Protein AF-A0A956V2I4-F1 (afdb_monomer)

Solvent-accessible surface area (backbone atoms only — not comparable to full-atom values): 7762 Å² total; per-residue (Å²): 126,56,75,49,26,51,49,29,36,52,51,17,51,50,51,47,51,51,50,52,51,48,46,31,37,53,45,56,55,88,79,35,95,85,54,59,67,90,67,49,76,40,67,60,81,85,67,63,73,73,64,74,32,43,60,40,16,48,50,17,21,27,55,24,26,41,50,38,28,75,74,44,88,43,76,68,49,44,54,52,45,22,51,48,36,29,50,52,50,48,51,54,45,57,46,23,71,53,54,71,78,80,34,69,86,45,60,68,74,59,31,50,49,24,71,75,40,76,67,52,77,60,31,54,55,28,16,51,50,14,21,50,51,34,40,54,53,50,53,51,39,40,77,74,71,113

Nearest PDB structures (foldseek):
  8qae-assembly1_A  TM=2.344E-01  e=4.364E+00  synthetic construct

Foldseek 3Di:
DFPLLVVLLVVLVVLVVVLVVCCLADPDPVLDPPDDPVSRPYHPPPDPPLSVLLVLLSQLQNQLSNVCSVVHADLCSLLVSSVVSLVVSVVLLVLLVDDLVVCVPPDPVSSCSSPSDDRDVVNNVSSVVSSVVNSVSSVVSVVVRD

pLDDT: mean 90.24, std 10.14, range [61.59, 98.69]

Secondary structure (DSSP, 8-state):
--HHHHHHHHHHHHHHHHHHHHHHHHS-GGG-TTS-GGG-----TT--GGGGSHHHHHHHHHHHHHHHHHH---HHHHHHHHHHHHHHHHHHHHHTTS-HHHHTTS-HHHHHHHHH----HHHHHHHHHHHHHHHHHHHHHHHHH-

Sequence (146 aa):
MSKSERLLAACGVSSLLLGGLGYLFFRPSHSVWFVPDWLVLGQARGLPELFYNLPALIHVFVFSLLSLAFIGLSKVKIWGVSSLWFLVNLGFELGQTLNDEALMNFPDVLRRYFLYGTFDPNDIVFAVVGAGLAISLSLFLRGKYD

Radius of gyration: 16.67 Å; Cα contacts (8 Å, |Δi|>4): 166; chains: 1; bounding box: 42×31×45 Å

Structure (mmCIF, N/CA/C/O backbone):
data_AF-A0A956V2I4-F1
#
_entry.id   AF-A0A956V2I4-F1
#
loop_
_atom_site.group_PDB
_atom_site.id
_atom_site.type_symbol
_atom_site.label_atom_id
_atom_site.label_alt_id
_atom_site.label_comp_id
_atom_site.label_asym_id
_atom_site.label_entity_id
_atom_site.label_seq_id
_atom_site.pdbx_PDB_ins_code
_atom_site.Cartn_x
_atom_site.Cartn_y
_atom_site.Cartn_z
_atom_site.occupancy
_atom_site.B_iso_or_equiv
_atom_site.auth_seq_id
_atom_site.auth_comp_id
_atom_site.auth_asym_id
_atom_site.auth_atom_id
_atom_site.pdbx_PDB_model_num
ATOM 1 N N . MET A 1 1 ? -17.025 -8.681 13.273 1.00 82.12 1 MET A N 1
ATOM 2 C CA . MET A 1 1 ? -16.495 -7.378 12.833 1.00 82.12 1 MET A CA 1
ATOM 3 C C . MET A 1 1 ? -17.313 -6.253 13.443 1.00 82.12 1 MET A C 1
ATOM 5 O O . MET A 1 1 ? -18.538 -6.269 13.325 1.00 82.12 1 MET A O 1
ATOM 9 N N . SER A 1 2 ? -16.658 -5.298 14.092 1.00 93.12 2 SER A N 1
ATOM 10 C CA . SER A 1 2 ? -17.241 -4.058 14.600 1.00 93.12 2 SER A CA 1
ATOM 11 C C . SER A 1 2 ? -17.704 -3.141 13.454 1.00 93.12 2 SER A C 1
ATOM 13 O O . SER A 1 2 ? -17.457 -3.387 12.268 1.00 93.12 2 SER A O 1
ATOM 15 N N . LYS A 1 3 ? -18.412 -2.052 13.783 1.00 94.75 3 LYS A N 1
ATOM 16 C CA . LYS A 1 3 ? -18.822 -1.057 12.778 1.00 94.75 3 LYS A CA 1
ATOM 17 C C . LYS A 1 3 ? -17.614 -0.370 12.130 1.00 94.75 3 LYS A C 1
ATOM 19 O O . LYS A 1 3 ? -17.633 -0.184 10.917 1.00 94.75 3 LYS A O 1
ATOM 24 N N . SER A 1 4 ? -16.586 -0.032 12.907 1.00 95.19 4 SER A N 1
ATOM 25 C CA . SER A 1 4 ? -15.353 0.583 12.406 1.00 95.19 4 SER A CA 1
ATOM 26 C C . SER A 1 4 ? -14.589 -0.360 11.471 1.00 95.19 4 SER A C 1
ATOM 28 O O . SER A 1 4 ? -14.203 0.058 10.384 1.00 95.19 4 SER A O 1
ATOM 30 N N . GLU A 1 5 ? -14.484 -1.645 11.811 1.00 95.00 5 GLU A N 1
ATOM 31 C CA . GLU A 1 5 ? -13.849 -2.668 10.963 1.00 95.00 5 GLU A CA 1
ATOM 32 C C . GLU A 1 5 ? -14.556 -2.834 9.610 1.00 95.00 5 GLU A C 1
ATOM 34 O O . GLU A 1 5 ? -13.904 -2.884 8.568 1.00 95.00 5 GLU A O 1
ATOM 39 N N . ARG A 1 6 ? -15.898 -2.852 9.589 1.00 96.88 6 ARG A N 1
ATOM 40 C CA . ARG A 1 6 ? -16.664 -2.907 8.328 1.00 96.88 6 ARG A CA 1
ATOM 41 C C . ARG A 1 6 ? -16.437 -1.677 7.451 1.00 96.88 6 ARG A C 1
ATOM 43 O O . ARG A 1 6 ? -16.374 -1.810 6.233 1.00 96.88 6 ARG A O 1
ATOM 50 N N . LEU A 1 7 ? -16.314 -0.495 8.057 1.00 97.25 7 LEU A N 1
ATOM 51 C CA . LEU A 1 7 ? -16.026 0.739 7.323 1.00 97.25 7 LEU A CA 1
ATOM 52 C C . LEU A 1 7 ? -14.615 0.721 6.726 1.00 97.25 7 LEU A C 1
ATOM 54 O O . LEU A 1 7 ? -14.464 1.081 5.565 1.00 97.25 7 LEU A O 1
ATOM 58 N N . LEU A 1 8 ? -13.609 0.238 7.465 1.00 97.19 8 LEU A N 1
ATOM 59 C CA . LEU A 1 8 ? -12.254 0.054 6.929 1.00 97.19 8 LEU A CA 1
ATOM 60 C C . LEU A 1 8 ? -12.243 -0.906 5.740 1.00 97.19 8 LEU A C 1
ATOM 62 O O . LEU A 1 8 ? -11.648 -0.586 4.716 1.00 97.19 8 LEU A O 1
ATOM 66 N N . ALA A 1 9 ? -12.932 -2.047 5.853 1.00 97.44 9 ALA A N 1
ATOM 67 C CA . ALA A 1 9 ? -13.048 -3.003 4.757 1.00 97.44 9 ALA A CA 1
ATOM 68 C C . ALA A 1 9 ? -13.711 -2.369 3.526 1.00 97.44 9 ALA A C 1
ATOM 70 O O . ALA A 1 9 ? -13.188 -2.479 2.421 1.00 97.44 9 ALA A O 1
ATOM 71 N N . ALA A 1 10 ? -14.826 -1.658 3.715 1.00 97.62 10 ALA A N 1
ATOM 72 C CA . ALA A 1 10 ? -15.533 -0.990 2.627 1.00 97.62 10 ALA A CA 1
ATOM 73 C C . ALA A 1 10 ? -14.668 0.086 1.951 1.00 97.62 10 ALA A C 1
ATOM 75 O O . ALA A 1 10 ? -14.599 0.129 0.722 1.00 97.62 10 ALA A O 1
ATOM 76 N N . CYS A 1 11 ? -13.970 0.916 2.733 1.00 97.06 11 CYS A N 1
ATOM 77 C CA . CYS A 1 11 ? -13.037 1.914 2.213 1.00 97.06 11 CYS A CA 1
ATOM 78 C C . CYS A 1 11 ? -11.867 1.256 1.472 1.00 97.06 11 CYS A C 1
ATOM 80 O O . CYS A 1 11 ? -11.585 1.638 0.342 1.00 97.06 11 CYS A O 1
ATOM 82 N N . GLY A 1 12 ? -11.234 0.237 2.059 1.00 96.62 12 GLY A N 1
ATOM 83 C CA . GLY A 1 12 ? -10.120 -0.488 1.449 1.00 96.62 12 GLY A CA 1
ATOM 84 C C . GLY A 1 12 ? -10.504 -1.145 0.124 1.00 96.62 12 GLY A C 1
ATOM 85 O O . GLY A 1 12 ? -9.824 -0.938 -0.876 1.00 96.62 12 GLY A O 1
ATOM 86 N N . VAL A 1 13 ? -11.629 -1.866 0.078 1.00 97.31 13 VAL A N 1
ATOM 87 C CA . VAL A 1 13 ? -12.130 -2.494 -1.158 1.00 97.31 13 VAL A CA 1
ATOM 88 C C . VAL A 1 13 ? -12.482 -1.440 -2.204 1.00 97.31 13 VAL A C 1
ATOM 90 O O . VAL A 1 13 ? -12.097 -1.581 -3.360 1.00 97.31 13 VAL A O 1
ATOM 93 N N . SER A 1 14 ? -13.167 -0.361 -1.817 1.00 96.25 14 SER A N 1
ATOM 94 C CA . SER A 1 14 ? -13.527 0.706 -2.761 1.00 96.25 14 SER A CA 1
AT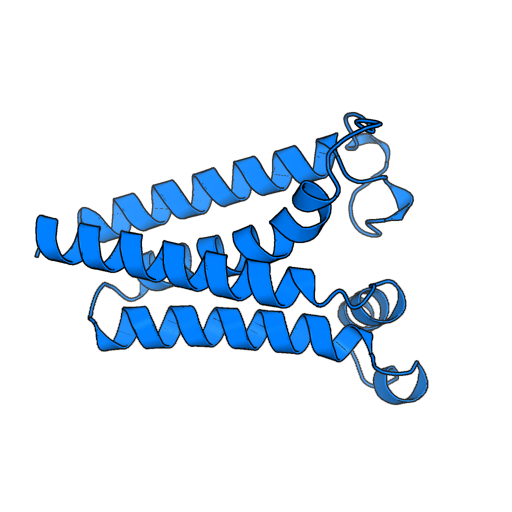OM 95 C C . SER A 1 14 ? -12.284 1.374 -3.349 1.00 96.25 14 SER A C 1
ATOM 97 O O . SER A 1 14 ? -12.200 1.554 -4.560 1.00 96.25 14 SER A O 1
ATOM 99 N N . SER A 1 15 ? -11.287 1.688 -2.519 1.00 94.94 15 SER A N 1
ATOM 100 C CA . SER A 1 15 ? -10.015 2.254 -2.973 1.00 94.94 15 SER A CA 1
ATOM 101 C C . SER A 1 15 ? -9.221 1.285 -3.849 1.00 94.94 15 SER A C 1
ATOM 103 O O . SER A 1 15 ? -8.624 1.728 -4.826 1.00 94.94 15 SER A O 1
ATOM 105 N N . LEU A 1 16 ? -9.258 -0.022 -3.565 1.00 94.06 16 LEU A N 1
ATOM 106 C CA . LEU A 1 16 ? -8.639 -1.042 -4.416 1.00 94.06 16 LEU A CA 1
ATOM 107 C C . LEU A 1 16 ? -9.292 -1.091 -5.799 1.00 94.06 16 LEU A C 1
ATOM 109 O O . LEU A 1 16 ? -8.592 -1.110 -6.807 1.00 94.06 16 LEU A O 1
ATOM 113 N N . LEU A 1 17 ? -10.626 -1.076 -5.851 1.00 93.88 17 LEU A N 1
ATOM 114 C CA . LEU A 1 17 ? -11.373 -1.077 -7.107 1.00 93.88 17 LEU A CA 1
ATOM 115 C C . LEU A 1 17 ? -11.109 0.198 -7.910 1.00 93.88 17 LEU A C 1
ATOM 117 O O . LEU A 1 17 ? -10.846 0.118 -9.104 1.00 93.88 17 LEU A O 1
ATOM 121 N N . LEU A 1 18 ? -11.123 1.364 -7.262 1.00 90.88 18 LEU A N 1
ATOM 122 C CA . LEU A 1 18 ? -10.821 2.637 -7.919 1.00 90.88 18 LEU A CA 1
ATOM 123 C C . LEU A 1 18 ? -9.376 2.689 -8.426 1.00 90.88 18 LEU A C 1
ATOM 125 O O . LEU A 1 18 ? -9.145 3.138 -9.546 1.00 90.88 18 LEU A O 1
ATOM 129 N N . GLY A 1 19 ? -8.416 2.194 -7.641 1.00 88.81 19 GLY A N 1
ATOM 130 C CA . GLY A 1 19 ? -7.018 2.084 -8.053 1.00 88.81 19 GLY A CA 1
ATOM 131 C C . GLY A 1 19 ? -6.841 1.141 -9.239 1.00 88.81 19 GLY A C 1
ATOM 132 O O . GLY A 1 19 ? -6.204 1.511 -10.220 1.00 88.81 19 GLY A O 1
ATOM 133 N N . GLY A 1 20 ? -7.468 -0.038 -9.189 1.00 87.25 20 GLY A N 1
ATOM 134 C CA . GLY A 1 20 ? -7.465 -1.007 -10.284 1.00 87.25 20 GLY A CA 1
ATOM 135 C C . GLY A 1 20 ? -8.110 -0.461 -11.558 1.00 87.25 20 GLY A C 1
ATOM 136 O O . GLY A 1 20 ? -7.552 -0.614 -12.638 1.00 87.25 20 GLY A O 1
ATOM 137 N N . LEU A 1 21 ? -9.238 0.247 -11.448 1.00 86.25 21 LEU A N 1
ATOM 138 C CA . LEU A 1 21 ? -9.856 0.924 -12.589 1.00 86.25 21 LEU A CA 1
ATOM 139 C C . LEU A 1 21 ? -8.933 2.001 -13.159 1.00 86.25 21 LEU A C 1
ATOM 141 O O . LEU A 1 21 ? -8.692 2.009 -14.362 1.00 86.25 21 LEU A O 1
ATOM 145 N N . GLY A 1 22 ? -8.368 2.867 -12.313 1.00 81.75 22 GLY A N 1
ATOM 146 C CA . GLY A 1 22 ? -7.397 3.871 -12.750 1.00 81.75 22 GLY A CA 1
ATOM 147 C C . GLY A 1 22 ? -6.224 3.234 -13.492 1.00 81.75 22 GLY A C 1
ATOM 148 O O . GLY A 1 22 ? -5.813 3.708 -14.546 1.00 81.75 22 GLY A O 1
ATOM 149 N N . TYR A 1 23 ? -5.754 2.089 -13.012 1.00 80.19 23 TYR A N 1
ATOM 150 C CA . TYR A 1 23 ? -4.708 1.324 -13.668 1.00 80.19 23 TYR A CA 1
ATOM 151 C C . TYR A 1 23 ? -5.087 0.911 -15.104 1.00 80.19 23 TYR A C 1
ATOM 153 O O . TYR A 1 23 ? -4.298 1.123 -16.022 1.00 80.19 23 TYR A O 1
ATOM 161 N N . LEU A 1 24 ? -6.315 0.428 -15.331 1.00 81.50 24 LEU A N 1
ATOM 162 C CA . LEU A 1 24 ? -6.814 0.041 -16.662 1.00 81.50 24 LEU A CA 1
ATOM 163 C C . LEU A 1 24 ? -7.021 1.216 -17.635 1.00 81.50 24 LEU A C 1
ATOM 165 O O . LEU A 1 24 ? -7.012 1.004 -18.848 1.00 81.50 24 LEU A O 1
ATOM 169 N N . PHE A 1 25 ? -7.234 2.434 -17.128 1.00 78.69 25 PHE A N 1
ATOM 170 C CA . PHE A 1 25 ? -7.440 3.635 -17.952 1.00 78.69 25 PHE A CA 1
ATOM 171 C C . PHE A 1 25 ? -6.155 4.426 -18.230 1.00 78.69 25 PHE A C 1
ATOM 173 O O . PHE A 1 25 ? -6.096 5.200 -19.192 1.00 78.69 25 PHE A O 1
ATOM 180 N N . PHE A 1 26 ? -5.156 4.307 -17.353 1.00 75.31 26 PHE A N 1
ATOM 181 C CA . PHE A 1 26 ? -4.033 5.243 -17.312 1.00 75.31 26 PHE A CA 1
ATOM 182 C C . PHE A 1 26 ? -2.677 4.600 -17.596 1.00 75.31 26 PHE A C 1
ATOM 184 O O . PHE A 1 26 ? -1.752 5.311 -17.989 1.00 75.31 26 PHE A O 1
ATOM 191 N N . ARG A 1 27 ? -2.526 3.279 -17.428 1.00 72.44 27 ARG A N 1
ATOM 192 C CA . ARG A 1 27 ? -1.251 2.599 -17.687 1.00 72.44 27 ARG A CA 1
ATOM 193 C C . ARG A 1 27 ? -1.196 2.021 -19.105 1.00 72.44 27 ARG A C 1
ATOM 195 O O . ARG A 1 27 ? -2.132 1.345 -19.528 1.00 72.44 27 ARG A O 1
ATOM 202 N N . PRO A 1 28 ? -0.096 2.243 -19.850 1.00 67.25 28 PRO A N 1
ATOM 203 C CA . PRO A 1 28 ? 0.120 1.568 -21.125 1.00 67.25 28 PRO A CA 1
ATOM 204 C C . PRO A 1 28 ? 0.180 0.046 -20.940 1.00 67.25 28 PRO A C 1
ATOM 206 O O . PRO A 1 28 ? 0.806 -0.424 -19.990 1.00 67.25 28 PRO A O 1
ATOM 209 N N . SER A 1 29 ? -0.395 -0.729 -21.865 1.00 62.28 29 SER A N 1
ATOM 210 C CA . SER A 1 29 ? -0.449 -2.197 -21.747 1.00 62.28 29 SER A CA 1
ATOM 211 C C . SER A 1 29 ? 0.934 -2.856 -21.635 1.00 62.28 29 SER A C 1
ATOM 213 O O . SER A 1 29 ? 1.119 -3.799 -20.876 1.00 62.28 29 SER A O 1
ATOM 215 N N . HIS A 1 30 ? 1.952 -2.281 -22.280 1.00 63.94 30 HIS A N 1
ATOM 216 C CA . HIS A 1 30 ? 3.337 -2.759 -22.197 1.00 63.94 30 HIS A CA 1
ATOM 217 C C . HIS A 1 30 ? 4.026 -2.483 -20.850 1.00 63.94 30 HIS A C 1
ATOM 219 O O . HIS A 1 30 ? 5.061 -3.080 -20.571 1.00 63.94 30 HIS A O 1
ATOM 225 N N . SER A 1 31 ? 3.478 -1.597 -20.011 1.00 64.81 31 SER A N 1
ATOM 226 C CA . SER A 1 31 ? 4.018 -1.331 -18.667 1.00 64.81 31 SER A CA 1
ATOM 227 C C . SER A 1 31 ? 3.548 -2.352 -17.626 1.00 64.81 31 SER A C 1
ATOM 229 O O . SER A 1 31 ? 3.992 -2.315 -16.480 1.00 64.81 31 SER A O 1
ATOM 231 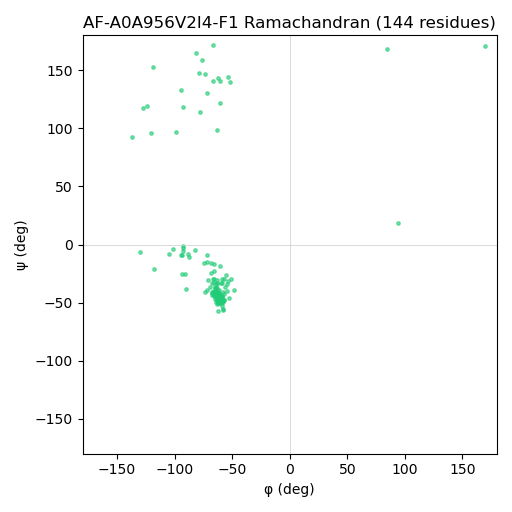N N . VAL A 1 32 ? 2.654 -3.272 -18.015 1.00 69.31 32 VAL A N 1
ATOM 232 C CA . VAL A 1 32 ? 2.016 -4.223 -17.106 1.00 69.31 32 VAL A CA 1
ATOM 233 C C . VAL A 1 32 ? 1.967 -5.610 -17.728 1.00 69.31 32 VAL A C 1
ATOM 235 O O . VAL A 1 32 ? 1.012 -5.994 -18.393 1.00 69.31 32 VAL A O 1
ATOM 238 N N . TRP A 1 33 ? 2.982 -6.413 -17.435 1.00 69.62 33 TRP A N 1
ATOM 239 C CA . TRP A 1 33 ? 3.152 -7.731 -18.048 1.00 69.62 33 TRP A CA 1
ATOM 240 C C . TRP A 1 33 ? 2.005 -8.731 -17.787 1.00 69.62 33 TRP A C 1
ATOM 242 O O . TRP A 1 33 ? 1.907 -9.726 -18.500 1.00 69.62 33 TRP A O 1
ATOM 252 N N . PHE A 1 34 ? 1.165 -8.508 -16.768 1.00 75.19 34 PHE A N 1
ATOM 253 C CA . PHE A 1 34 ? 0.080 -9.417 -16.375 1.00 75.19 34 PHE A CA 1
ATOM 254 C C . PHE A 1 34 ? -1.328 -8.945 -16.776 1.00 75.19 34 PHE A C 1
ATOM 256 O O . PHE A 1 34 ? -2.280 -9.708 -16.608 1.00 75.19 34 PHE A O 1
ATOM 263 N N . VAL A 1 35 ? -1.493 -7.716 -17.281 1.00 74.62 35 VAL A N 1
ATOM 264 C CA . VAL A 1 35 ? -2.797 -7.221 -17.755 1.00 74.62 35 VAL A CA 1
ATOM 265 C C . VAL A 1 35 ? -2.898 -7.496 -19.255 1.00 74.62 35 VAL A C 1
ATOM 267 O O . VAL A 1 35 ? -2.090 -6.968 -20.014 1.00 74.62 35 VAL A O 1
ATOM 270 N N . PRO A 1 36 ? -3.869 -8.306 -19.712 1.00 79.69 36 PRO A N 1
ATOM 271 C CA . PRO A 1 36 ? -4.042 -8.561 -21.136 1.00 79.69 36 PRO A CA 1
ATOM 272 C C . PRO A 1 36 ? -4.385 -7.279 -21.904 1.00 79.69 36 PRO A C 1
ATOM 274 O O . PRO A 1 36 ? -5.187 -6.476 -21.425 1.00 79.69 36 PRO A O 1
ATOM 277 N N . ASP A 1 37 ? -3.876 -7.138 -23.131 1.00 79.06 37 ASP A N 1
ATOM 278 C CA . ASP A 1 37 ? -4.117 -5.953 -23.973 1.00 79.06 37 ASP A CA 1
ATOM 279 C C . ASP A 1 37 ? -5.613 -5.638 -24.163 1.00 79.06 37 ASP A C 1
ATOM 281 O O . ASP A 1 37 ? -6.001 -4.474 -24.209 1.00 79.06 37 ASP A O 1
ATOM 285 N N . TRP A 1 38 ? -6.476 -6.662 -24.219 1.00 79.50 38 TRP A N 1
ATOM 286 C CA . TRP A 1 38 ? -7.925 -6.498 -24.404 1.00 79.50 38 TRP A CA 1
ATOM 287 C C . TRP A 1 38 ? -8.648 -5.861 -23.207 1.00 79.50 38 TRP A C 1
ATOM 289 O O . TRP A 1 38 ? -9.789 -5.426 -23.353 1.00 79.50 38 TRP A O 1
ATOM 299 N N . LEU A 1 39 ? -8.016 -5.818 -22.030 1.00 79.06 39 LEU A N 1
ATOM 300 C CA . LEU A 1 39 ? -8.584 -5.230 -20.814 1.00 79.06 39 LEU A CA 1
ATOM 301 C C . LEU A 1 39 ? -8.176 -3.756 -20.634 1.00 79.06 39 LEU A C 1
ATOM 303 O O . LEU A 1 39 ? -8.712 -3.071 -19.765 1.00 79.06 39 LEU A O 1
ATOM 307 N N . VAL A 1 40 ? -7.244 -3.250 -21.446 1.00 78.12 40 VAL A N 1
ATOM 308 C CA . VAL A 1 40 ? -6.803 -1.853 -21.389 1.00 78.12 40 VAL A CA 1
ATOM 309 C C . VAL A 1 40 ? -7.846 -0.964 -22.064 1.00 78.12 40 VAL A C 1
ATOM 311 O O . VAL A 1 40 ? -8.081 -1.047 -23.266 1.00 78.12 40 VAL A O 1
ATOM 314 N N . LEU A 1 41 ? -8.490 -0.108 -21.268 1.00 73.62 41 LEU A N 1
ATOM 315 C CA . LEU A 1 41 ? -9.650 0.691 -21.688 1.00 73.62 41 LEU A CA 1
ATOM 316 C C . LEU A 1 41 ? -9.258 2.028 -22.328 1.00 73.62 41 LEU A C 1
ATOM 318 O O . LEU A 1 41 ? -10.096 2.713 -22.913 1.00 73.62 41 LEU A O 1
ATOM 322 N N . GLY A 1 42 ? -7.988 2.410 -22.228 1.00 67.19 42 GLY A N 1
ATOM 323 C CA . GLY A 1 42 ? -7.453 3.601 -22.866 1.00 67.19 42 GLY A CA 1
ATOM 324 C C . GLY A 1 42 ? -6.044 3.928 -22.389 1.00 67.19 42 GLY A C 1
ATOM 325 O O . GLY A 1 42 ? -5.529 3.335 -21.448 1.00 67.19 42 GLY A O 1
ATOM 326 N N . GLN A 1 43 ? -5.422 4.893 -23.060 1.00 68.12 43 GLN A N 1
ATOM 327 C CA . GLN A 1 43 ? -4.213 5.560 -22.590 1.00 68.12 43 GLN A CA 1
ATOM 328 C C . GLN A 1 43 ? -4.548 7.041 -22.473 1.00 68.12 43 GLN A C 1
ATOM 330 O O . GLN A 1 43 ? -4.528 7.763 -23.474 1.00 68.12 43 GLN A O 1
ATOM 335 N N . ALA A 1 44 ? -4.914 7.495 -21.275 1.00 61.59 44 ALA A N 1
ATOM 336 C CA . ALA A 1 44 ? -5.111 8.920 -21.041 1.00 61.59 44 ALA A CA 1
ATOM 337 C C . ALA A 1 44 ? -3.775 9.658 -21.240 1.00 61.59 44 ALA A C 1
ATOM 339 O O . ALA A 1 44 ? -2.906 9.673 -20.369 1.00 61.59 44 ALA A O 1
ATOM 340 N N . ARG A 1 45 ? -3.588 10.253 -22.423 1.00 61.91 45 ARG A N 1
ATOM 341 C CA . ARG A 1 45 ? -2.446 11.123 -22.715 1.00 61.91 45 ARG A CA 1
ATOM 342 C C . ARG A 1 45 ? -2.636 12.443 -21.966 1.00 61.91 45 ARG A C 1
ATOM 344 O O . ARG A 1 45 ? -3.695 13.050 -22.073 1.00 61.91 45 ARG A O 1
ATOM 351 N N . GLY A 1 46 ? -1.611 12.887 -21.236 1.00 62.75 46 GLY A N 1
ATOM 352 C CA . GLY A 1 46 ? -1.614 14.187 -20.552 1.00 62.75 46 GLY A CA 1
ATOM 353 C C . GLY A 1 46 ? -2.064 14.172 -19.089 1.00 62.75 46 GLY A C 1
ATOM 354 O O . GLY A 1 46 ? -2.416 15.224 -18.560 1.00 62.75 46 GLY A O 1
ATOM 355 N N . LEU A 1 47 ? -2.053 13.018 -18.415 1.00 68.69 47 LEU A N 1
ATOM 356 C CA . LEU A 1 47 ? -2.188 13.016 -16.959 1.00 68.69 47 LEU A CA 1
ATOM 357 C C . LEU A 1 47 ? -0.971 13.674 -16.296 1.00 68.69 47 LEU A C 1
ATOM 359 O O . LEU A 1 47 ? 0.155 13.428 -16.737 1.00 68.69 47 LEU A O 1
ATOM 363 N N . PRO A 1 48 ? -1.178 14.458 -15.223 1.00 74.06 48 PRO A N 1
ATOM 364 C CA . PRO A 1 48 ? -0.082 14.964 -14.408 1.00 74.06 48 PRO A CA 1
ATOM 365 C C . PRO A 1 48 ? 0.826 13.829 -13.920 1.00 74.06 48 PRO A C 1
ATOM 367 O O . PRO A 1 48 ? 0.330 12.763 -13.548 1.00 74.06 48 PRO A O 1
ATOM 370 N N . GLU A 1 49 ? 2.134 14.085 -13.845 1.00 73.81 49 GLU A N 1
ATOM 371 C CA . GLU A 1 49 ? 3.145 13.135 -13.339 1.00 73.81 49 GLU A CA 1
ATOM 372 C C . GLU A 1 49 ? 2.772 12.552 -11.964 1.00 73.81 49 GLU A C 1
ATOM 374 O O . GLU A 1 49 ? 3.010 11.383 -11.686 1.00 73.81 49 GLU A O 1
ATOM 379 N N . LEU A 1 50 ? 2.037 13.320 -11.159 1.00 75.44 50 LEU A N 1
ATOM 380 C CA . LEU A 1 50 ? 1.499 12.907 -9.864 1.00 75.44 50 LEU A CA 1
ATOM 381 C C . LEU A 1 50 ? 0.676 11.601 -9.898 1.00 75.44 50 LEU A C 1
ATOM 383 O O . LEU A 1 50 ? 0.640 10.856 -8.921 1.00 75.44 50 LEU A O 1
ATOM 387 N N . PHE A 1 51 ? -0.009 11.307 -11.008 1.00 80.75 51 PHE A N 1
ATOM 388 C CA . PHE A 1 51 ? -0.812 10.087 -11.139 1.00 80.75 51 PHE A CA 1
ATOM 389 C C . PHE A 1 51 ? 0.042 8.831 -11.336 1.00 80.75 51 PHE A C 1
ATOM 391 O O . PHE A 1 51 ? -0.458 7.724 -11.129 1.00 80.75 51 PHE A O 1
ATOM 398 N N . TYR A 1 52 ? 1.322 8.976 -11.697 1.00 81.06 52 TYR A N 1
ATOM 399 C CA . TYR A 1 52 ? 2.224 7.840 -11.850 1.00 81.06 52 TYR A CA 1
ATOM 400 C C . TYR A 1 52 ? 2.585 7.217 -10.501 1.00 81.06 52 TYR A C 1
ATOM 402 O O . TYR A 1 52 ? 2.717 5.998 -10.457 1.00 81.06 52 TYR A O 1
ATOM 410 N N . ASN A 1 53 ? 2.634 8.003 -9.422 1.00 89.19 53 ASN A N 1
ATOM 411 C CA . ASN A 1 53 ? 2.973 7.518 -8.078 1.00 89.19 53 ASN A CA 1
ATOM 412 C C . ASN A 1 53 ? 1.751 7.120 -7.235 1.00 89.19 53 ASN A C 1
ATOM 414 O O . ASN A 1 53 ? 1.854 6.627 -6.109 1.00 89.19 53 ASN A O 1
ATOM 418 N N . LEU A 1 54 ? 0.548 7.314 -7.784 1.00 88.81 54 LEU A N 1
ATOM 419 C CA . LEU A 1 54 ? -0.702 6.971 -7.115 1.00 88.81 54 LEU A CA 1
ATOM 420 C C . LEU A 1 54 ? -0.783 5.492 -6.674 1.00 88.81 54 LEU A C 1
ATOM 422 O O . LEU A 1 54 ? -1.311 5.250 -5.586 1.00 88.81 54 LEU A O 1
ATOM 426 N N . PRO A 1 55 ? -0.254 4.501 -7.429 1.00 90.00 55 PRO A N 1
ATOM 427 C CA . PRO A 1 55 ? -0.222 3.114 -6.974 1.00 90.00 55 PRO A CA 1
ATOM 428 C C . PRO A 1 55 ? 0.511 2.917 -5.641 1.00 90.00 55 PRO A C 1
ATOM 430 O O . PRO A 1 55 ? -0.025 2.219 -4.784 1.00 90.00 55 PRO A O 1
ATOM 433 N N . ALA A 1 56 ? 1.660 3.567 -5.414 1.00 93.06 56 ALA A N 1
ATOM 434 C CA . ALA A 1 56 ? 2.413 3.439 -4.161 1.00 93.06 56 ALA A CA 1
ATOM 435 C C . ALA A 1 56 ? 1.590 3.913 -2.950 1.00 93.06 56 ALA A C 1
ATOM 437 O O . ALA A 1 56 ? 1.504 3.228 -1.926 1.00 93.06 56 ALA A O 1
ATOM 438 N N . LEU A 1 57 ? 0.885 5.040 -3.094 1.00 95.62 57 LEU A N 1
ATOM 439 C CA . LEU A 1 57 ? -0.052 5.529 -2.079 1.00 95.62 57 LEU A CA 1
ATOM 440 C C . LEU A 1 57 ? -1.203 4.545 -1.860 1.00 95.62 57 LEU A C 1
ATOM 442 O O . LEU A 1 57 ? -1.506 4.195 -0.716 1.00 95.62 57 LEU A O 1
ATOM 446 N N . ILE A 1 58 ? -1.856 4.107 -2.943 1.00 95.12 58 ILE A N 1
ATOM 447 C CA . ILE A 1 58 ? -3.033 3.234 -2.873 1.00 95.12 58 ILE A CA 1
ATOM 448 C C . ILE A 1 58 ? -2.674 1.891 -2.243 1.00 95.12 58 ILE A C 1
ATOM 450 O O . ILE A 1 58 ? -3.430 1.427 -1.394 1.00 95.12 58 ILE A O 1
ATOM 454 N N . HIS A 1 59 ? -1.541 1.281 -2.597 1.00 94.81 59 HIS A N 1
ATOM 455 C CA . HIS A 1 59 ? -1.103 0.012 -2.020 1.00 94.81 59 HIS A CA 1
ATOM 456 C C . HIS A 1 59 ? -0.965 0.120 -0.504 1.00 94.81 59 HIS A C 1
ATOM 458 O O . HIS A 1 59 ? -1.637 -0.611 0.228 1.00 94.81 59 HIS A O 1
ATOM 464 N N . VAL A 1 60 ? -0.159 1.069 -0.019 1.00 98.00 60 VAL A N 1
ATOM 465 C CA . VAL A 1 60 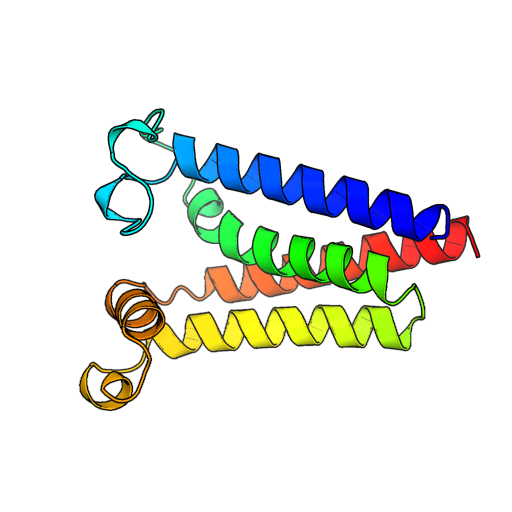? 0.068 1.230 1.423 1.00 98.00 60 VAL A CA 1
ATOM 466 C C . VAL A 1 60 ? -1.238 1.540 2.148 1.00 98.00 60 VAL A C 1
ATOM 468 O O . VAL A 1 60 ? -1.524 0.935 3.183 1.00 98.00 60 VAL A O 1
ATOM 471 N N . PHE A 1 61 ? -2.065 2.425 1.590 1.00 98.50 61 PHE A N 1
ATOM 472 C CA . PHE A 1 61 ? -3.354 2.778 2.173 1.00 98.50 61 PHE A CA 1
ATOM 473 C C . PHE A 1 61 ? -4.299 1.569 2.256 1.00 98.50 61 PHE A C 1
ATOM 475 O O . PHE A 1 61 ? -4.735 1.193 3.345 1.00 98.50 61 PHE A O 1
ATOM 482 N N . VAL A 1 62 ? -4.586 0.922 1.124 1.00 98.06 62 VAL A N 1
ATOM 483 C CA . VAL A 1 62 ? -5.544 -0.188 1.015 1.00 98.06 62 VAL A CA 1
ATOM 484 C C . VAL A 1 62 ? -5.122 -1.368 1.875 1.00 98.06 62 VAL A C 1
ATOM 486 O O . VAL A 1 62 ? -5.933 -1.863 2.660 1.00 98.06 62 VAL A O 1
ATOM 489 N N . PHE A 1 63 ? -3.871 -1.819 1.762 1.00 98.25 63 PHE A N 1
ATOM 490 C CA . PHE A 1 63 ? -3.427 -2.996 2.502 1.00 98.25 63 PHE A CA 1
ATOM 491 C C . PHE A 1 63 ? -3.424 -2.750 4.011 1.00 98.25 63 PHE A C 1
ATOM 493 O O . PHE A 1 63 ? -3.786 -3.652 4.774 1.00 98.25 63 PHE A O 1
ATOM 500 N N . SER A 1 64 ? -3.139 -1.520 4.445 1.00 98.56 64 SER A N 1
ATOM 501 C CA . SER A 1 64 ? -3.266 -1.131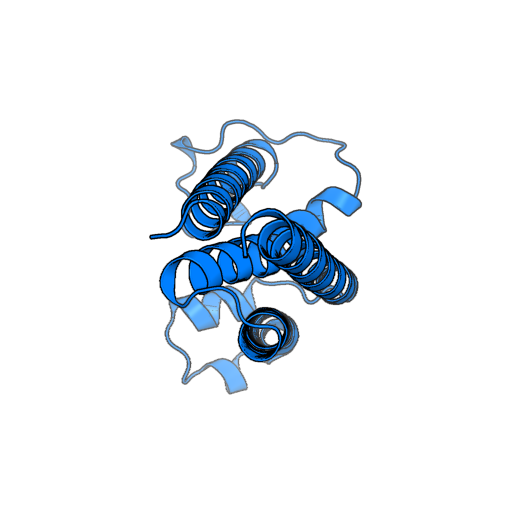 5.850 1.00 98.56 64 SER A CA 1
ATOM 5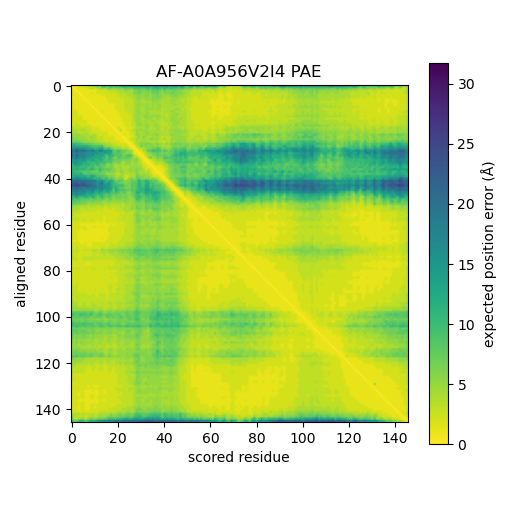02 C C . SER A 1 64 ? -4.714 -1.194 6.335 1.00 98.56 64 SER A C 1
ATOM 504 O O . SER A 1 64 ? -4.981 -1.828 7.357 1.00 98.56 64 SER A O 1
ATOM 506 N N . LEU A 1 65 ? -5.664 -0.601 5.596 1.00 98.50 65 LEU A N 1
ATOM 507 C CA . LEU A 1 65 ? -7.083 -0.619 5.973 1.00 98.50 65 LEU A CA 1
ATOM 508 C C . LEU A 1 65 ? -7.647 -2.039 6.017 1.00 98.50 65 LEU A C 1
ATOM 510 O O . LEU A 1 65 ? -8.315 -2.401 6.985 1.00 98.50 65 LEU A O 1
ATOM 514 N N . LEU A 1 66 ? -7.373 -2.845 4.988 1.00 98.25 66 LEU A N 1
ATOM 515 C CA . LEU A 1 66 ? -7.858 -4.220 4.917 1.00 98.25 66 LEU A CA 1
ATOM 516 C C . LEU A 1 66 ? -7.274 -5.058 6.054 1.00 98.25 66 LEU A C 1
ATOM 518 O O . LEU A 1 66 ? -8.023 -5.737 6.746 1.00 98.25 66 LEU A O 1
ATOM 522 N N . SER A 1 67 ? -5.972 -4.946 6.323 1.00 98.31 67 SER A N 1
ATOM 523 C CA . SER A 1 67 ? -5.337 -5.649 7.444 1.00 98.31 67 SER A CA 1
ATOM 524 C C . SER A 1 67 ? -5.979 -5.271 8.782 1.00 98.31 67 SER A C 1
ATOM 526 O O . SER A 1 67 ? -6.362 -6.148 9.557 1.00 98.31 67 SER A O 1
ATOM 528 N N . LEU A 1 68 ? -6.170 -3.971 9.038 1.00 98.12 68 LEU A N 1
ATOM 529 C CA . LEU A 1 68 ? -6.803 -3.469 10.263 1.00 98.12 68 LEU A CA 1
ATOM 530 C C . LEU A 1 68 ? -8.279 -3.856 10.382 1.00 98.12 68 LEU A C 1
ATOM 532 O O . LEU A 1 68 ? -8.758 -4.052 11.498 1.00 98.12 68 LEU A O 1
ATOM 536 N N . ALA A 1 69 ? -8.989 -4.027 9.267 1.00 97.62 69 ALA A N 1
ATOM 537 C CA . ALA A 1 69 ? -10.358 -4.530 9.275 1.00 97.62 69 ALA A CA 1
ATOM 538 C C . ALA A 1 69 ? -10.456 -5.968 9.816 1.00 97.62 69 ALA A C 1
ATOM 540 O O . ALA A 1 69 ? -11.468 -6.314 10.423 1.00 97.62 69 ALA A O 1
ATOM 541 N N . PHE A 1 70 ? -9.417 -6.791 9.629 1.00 97.00 70 PHE A N 1
ATOM 542 C CA . PHE A 1 70 ? -9.384 -8.172 10.123 1.00 97.00 70 PHE A CA 1
ATOM 543 C C . PHE A 1 70 ? -8.802 -8.300 11.530 1.00 97.00 70 PHE A C 1
ATOM 545 O O . PHE A 1 70 ? -9.290 -9.108 12.319 1.00 97.00 70 PHE A O 1
ATOM 552 N N . ILE A 1 71 ? -7.765 -7.525 11.860 1.00 96.50 71 ILE A N 1
ATOM 553 C CA . ILE A 1 71 ? -7.069 -7.661 13.150 1.00 96.50 71 ILE A CA 1
ATOM 554 C C . ILE A 1 71 ? -7.587 -6.707 14.237 1.00 96.50 71 ILE A C 1
ATOM 556 O O . ILE A 1 71 ? -7.190 -6.835 15.400 1.00 96.50 71 ILE A O 1
ATOM 560 N N . GLY A 1 72 ? -8.444 -5.750 13.875 1.00 94.12 72 GLY A N 1
ATOM 561 C CA . GLY A 1 72 ? -9.072 -4.778 14.768 1.00 94.12 72 GLY A CA 1
ATOM 562 C C . GLY A 1 72 ? -8.233 -3.529 15.068 1.00 94.12 72 GLY A C 1
ATOM 563 O O . GLY A 1 72 ? -7.032 -3.451 14.795 1.00 94.12 72 GLY A O 1
ATOM 564 N N . LEU A 1 73 ? -8.882 -2.534 15.681 1.00 95.38 73 LEU A N 1
ATOM 565 C CA . LEU A 1 73 ? -8.337 -1.192 15.909 1.00 95.38 73 LEU A CA 1
ATOM 566 C C . LEU A 1 73 ? -7.778 -0.999 17.326 1.00 95.38 73 LEU A C 1
ATOM 568 O O . LEU A 1 73 ? -8.480 -0.615 18.254 1.00 95.38 73 LEU A O 1
ATOM 572 N N . SER A 1 74 ? -6.467 -1.164 17.494 1.00 96.38 74 SER A N 1
ATOM 573 C CA . SER A 1 74 ? -5.742 -0.611 18.649 1.00 96.38 74 SER A CA 1
ATOM 574 C C . SER A 1 74 ? -4.685 0.375 18.168 1.00 96.38 74 SER A C 1
ATOM 576 O O . SER A 1 74 ? -4.187 0.235 17.055 1.00 96.38 74 SER A O 1
ATOM 578 N N . LYS A 1 75 ? -4.302 1.365 18.988 1.00 96.56 75 LYS A N 1
ATOM 579 C CA . LYS A 1 75 ? -3.265 2.341 18.593 1.00 96.56 75 LYS A CA 1
ATOM 580 C C . LYS A 1 75 ? -1.987 1.638 18.120 1.00 96.56 75 LYS A C 1
ATOM 582 O O . LYS A 1 75 ? -1.479 1.960 17.055 1.00 96.56 75 LYS A O 1
ATOM 587 N N . VAL A 1 76 ? -1.528 0.635 18.870 1.00 98.00 76 VAL A N 1
ATOM 588 C CA . VAL A 1 76 ? -0.337 -0.155 18.521 1.00 98.00 76 VAL A CA 1
ATOM 589 C C . VAL A 1 76 ? -0.516 -0.878 17.183 1.00 98.00 76 VAL A C 1
ATOM 591 O O . VAL A 1 76 ? 0.378 -0.816 16.346 1.00 98.00 76 VAL A O 1
ATOM 594 N N . LYS A 1 77 ? -1.678 -1.504 16.941 1.00 98.06 77 LYS A N 1
ATOM 595 C CA . LYS A 1 77 ? -1.975 -2.178 15.666 1.00 98.06 77 LYS A CA 1
ATOM 596 C C . LYS A 1 77 ? -2.012 -1.199 14.495 1.00 98.06 77 LYS A C 1
ATOM 598 O O . LYS A 1 77 ? -1.435 -1.497 13.459 1.00 98.06 77 LYS A O 1
ATOM 603 N N . ILE A 1 78 ? -2.640 -0.034 14.665 1.00 98.31 78 ILE A N 1
ATOM 604 C CA . ILE A 1 78 ? -2.760 0.994 13.619 1.00 98.31 78 ILE A CA 1
ATOM 605 C C . ILE A 1 78 ? -1.379 1.444 13.145 1.00 98.31 78 ILE A C 1
ATOM 607 O O . ILE A 1 78 ? -1.093 1.386 11.949 1.00 98.31 78 ILE A O 1
ATOM 611 N N . TRP A 1 79 ? -0.516 1.848 14.080 1.00 98.44 79 TRP A N 1
ATOM 612 C CA . TRP A 1 79 ? 0.847 2.262 13.754 1.00 98.44 79 TRP A CA 1
ATOM 613 C C . TRP A 1 79 ? 1.669 1.093 13.206 1.00 98.44 79 TRP A C 1
ATOM 615 O O . TRP A 1 79 ? 2.295 1.233 12.164 1.00 98.44 79 TRP A O 1
ATOM 625 N N . GLY A 1 80 ? 1.618 -0.074 13.854 1.00 98.50 80 GLY A N 1
ATOM 626 C CA . GLY A 1 80 ? 2.392 -1.246 13.447 1.00 98.50 80 GLY A CA 1
ATOM 627 C C . GLY A 1 80 ? 2.067 -1.732 12.033 1.00 98.50 80 GLY A C 1
ATOM 628 O O . GLY A 1 80 ? 2.977 -1.924 11.233 1.00 98.50 80 GLY A O 1
ATOM 629 N N . VAL A 1 81 ? 0.783 -1.885 11.698 1.00 98.44 81 VAL A N 1
ATOM 630 C CA . VAL A 1 81 ? 0.343 -2.342 10.369 1.00 98.44 81 VAL A CA 1
ATOM 631 C C . VAL A 1 81 ? 0.659 -1.316 9.287 1.00 98.44 81 VAL A C 1
ATOM 633 O O . VAL A 1 81 ? 1.138 -1.694 8.222 1.00 98.44 81 VAL A O 1
ATOM 636 N N . SER A 1 82 ? 0.415 -0.031 9.550 1.00 98.31 82 SER A N 1
ATOM 637 C CA . SER A 1 82 ? 0.654 1.010 8.543 1.00 98.31 82 SER A CA 1
ATOM 638 C C . SER A 1 82 ? 2.148 1.167 8.252 1.00 98.31 82 SER A C 1
ATOM 640 O O . SER A 1 82 ? 2.547 1.258 7.093 1.00 98.31 82 SER A O 1
ATOM 642 N N . SER A 1 83 ? 2.988 1.107 9.291 1.00 98.38 83 SER A N 1
ATOM 643 C CA . SER A 1 83 ? 4.445 1.088 9.135 1.00 98.38 83 SER A CA 1
ATOM 644 C C . SER A 1 83 ? 4.930 -0.171 8.421 1.00 98.38 83 SER A C 1
ATOM 646 O O . SER A 1 83 ? 5.810 -0.076 7.573 1.00 98.38 83 SER A O 1
ATOM 648 N N . LEU A 1 84 ? 4.355 -1.342 8.716 1.00 98.44 84 LEU A N 1
ATOM 649 C CA . LEU A 1 84 ? 4.693 -2.584 8.021 1.00 98.44 84 LEU A CA 1
ATOM 650 C C . LEU A 1 84 ? 4.439 -2.460 6.516 1.00 98.44 84 LEU A C 1
ATOM 652 O O . LEU A 1 84 ? 5.334 -2.747 5.729 1.00 98.44 84 LEU A O 1
ATOM 656 N N . TRP A 1 85 ? 3.252 -2.007 6.108 1.00 98.44 85 TRP A N 1
ATOM 657 C CA . TRP A 1 85 ? 2.929 -1.880 4.685 1.00 98.44 85 TRP A CA 1
ATOM 658 C C . TRP A 1 85 ? 3.743 -0.798 3.980 1.00 98.44 85 TRP A C 1
ATOM 660 O O . TRP A 1 85 ? 4.126 -0.995 2.829 1.00 98.44 85 TRP A O 1
ATOM 670 N N . PHE A 1 86 ? 4.088 0.291 4.672 1.00 98.44 86 PHE A N 1
ATOM 671 C CA . PHE A 1 86 ? 5.073 1.248 4.173 1.00 98.44 86 PHE A CA 1
ATOM 672 C C . PHE A 1 86 ? 6.438 0.588 3.932 1.00 98.44 86 PHE A C 1
ATOM 674 O O . PHE A 1 86 ? 7.001 0.743 2.854 1.00 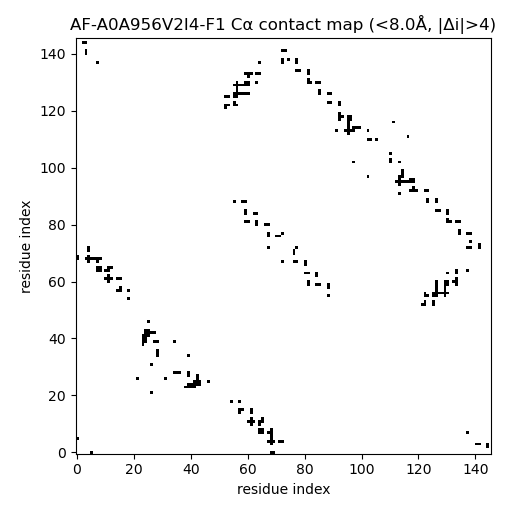98.44 86 PHE A O 1
ATOM 681 N N . LEU A 1 87 ? 6.957 -0.179 4.898 1.00 98.38 87 LEU A N 1
ATOM 682 C CA . LEU A 1 87 ? 8.251 -0.859 4.771 1.00 98.38 87 LEU A CA 1
ATOM 683 C C . LEU A 1 87 ? 8.248 -1.912 3.662 1.00 98.38 87 LEU A C 1
ATOM 685 O O . LEU A 1 87 ? 9.241 -2.049 2.953 1.00 98.38 87 LEU A O 1
ATOM 689 N N . VAL A 1 88 ? 7.138 -2.630 3.487 1.00 97.75 88 VAL A N 1
ATOM 690 C CA . VAL A 1 88 ? 6.958 -3.554 2.363 1.00 97.75 88 VAL A CA 1
ATOM 691 C C . VAL A 1 88 ? 7.051 -2.791 1.042 1.00 97.75 88 VAL A C 1
ATOM 693 O O . VAL A 1 88 ? 7.838 -3.186 0.187 1.00 97.75 88 VAL A O 1
ATOM 696 N N . ASN A 1 89 ? 6.325 -1.676 0.888 1.00 97.19 89 ASN A N 1
ATOM 697 C CA . ASN A 1 89 ? 6.399 -0.860 -0.328 1.00 97.19 89 ASN A CA 1
ATOM 698 C C . ASN A 1 89 ? 7.812 -0.307 -0.553 1.00 97.19 89 ASN A C 1
ATOM 700 O O . ASN A 1 89 ? 8.338 -0.413 -1.651 1.00 97.19 89 ASN A O 1
ATOM 704 N N . LEU A 1 90 ? 8.459 0.211 0.493 1.00 97.25 90 LEU A N 1
ATOM 705 C CA . LEU A 1 90 ? 9.842 0.680 0.429 1.00 97.25 90 LEU A CA 1
ATOM 706 C C . LEU A 1 90 ? 10.800 -0.433 -0.021 1.00 97.25 90 LEU A C 1
ATOM 708 O O . LEU A 1 90 ? 11.686 -0.185 -0.830 1.00 97.25 90 LEU A O 1
ATOM 712 N N . GLY A 1 91 ? 10.612 -1.661 0.465 1.00 96.81 91 GLY A N 1
ATOM 713 C CA . GLY A 1 91 ? 11.372 -2.823 0.009 1.00 96.81 91 GLY A CA 1
ATOM 714 C C . GLY A 1 91 ? 11.161 -3.121 -1.477 1.00 96.81 91 GLY A C 1
ATOM 715 O O . GLY A 1 91 ? 12.126 -3.444 -2.166 1.00 96.81 91 GLY A O 1
ATOM 716 N N . PHE A 1 92 ? 9.934 -2.965 -1.986 1.00 95.25 92 PHE A N 1
ATOM 717 C CA . PHE A 1 92 ? 9.655 -3.106 -3.416 1.00 95.25 92 PHE A CA 1
ATOM 718 C C . PHE A 1 92 ? 10.330 -2.015 -4.257 1.00 95.25 92 PHE A C 1
ATOM 720 O O . PHE A 1 92 ? 10.926 -2.349 -5.278 1.00 95.25 92 PHE A O 1
ATOM 727 N N . GLU A 1 93 ? 10.292 -0.756 -3.813 1.00 95.19 93 GLU A N 1
ATOM 728 C CA . GLU A 1 93 ? 10.967 0.362 -4.491 1.00 95.19 93 GLU A CA 1
ATOM 729 C C . GLU A 1 93 ? 12.485 0.162 -4.522 1.00 95.19 93 GLU A C 1
ATOM 731 O O . GLU A 1 93 ? 13.116 0.212 -5.574 1.00 95.19 93 GLU A O 1
ATOM 736 N N . LEU A 1 94 ? 13.093 -0.154 -3.376 1.00 95.56 94 LEU A N 1
ATOM 737 C CA . LEU A 1 94 ? 14.531 -0.416 -3.308 1.00 95.56 94 LEU A CA 1
ATOM 738 C C . LEU A 1 94 ? 14.929 -1.648 -4.130 1.00 95.56 94 LEU A C 1
ATOM 740 O O . LEU A 1 94 ? 16.006 -1.662 -4.723 1.00 95.56 94 LEU A O 1
ATOM 744 N N . GLY A 1 95 ? 14.063 -2.659 -4.216 1.00 94.50 95 GLY A N 1
ATOM 745 C CA . GLY A 1 95 ? 14.283 -3.846 -5.041 1.00 94.50 95 GLY A CA 1
ATOM 746 C C . GLY A 1 95 ? 14.470 -3.532 -6.528 1.00 94.50 95 GLY A C 1
ATOM 747 O O . GLY A 1 95 ? 15.234 -4.221 -7.194 1.00 94.50 95 GLY A O 1
ATOM 748 N N . GLN A 1 96 ? 13.862 -2.457 -7.038 1.00 94.44 96 GLN A N 1
ATOM 749 C CA . GLN A 1 96 ? 14.029 -2.010 -8.430 1.00 94.44 96 GLN A CA 1
ATOM 750 C C . GLN A 1 96 ? 15.417 -1.404 -8.711 1.00 94.44 96 GLN A C 1
ATOM 752 O O . GLN A 1 96 ? 15.762 -1.158 -9.861 1.00 94.44 96 GLN A O 1
ATOM 757 N N . THR A 1 97 ? 16.235 -1.168 -7.677 1.00 95.19 97 THR A N 1
ATOM 758 C CA . THR A 1 97 ? 17.631 -0.714 -7.834 1.00 95.19 97 THR A CA 1
ATOM 759 C C . THR A 1 97 ? 18.628 -1.868 -7.977 1.00 95.19 97 THR A C 1
ATOM 761 O O . THR A 1 97 ? 19.809 -1.638 -8.244 1.00 95.19 97 THR A O 1
ATOM 764 N N . LEU A 1 98 ? 18.178 -3.114 -7.785 1.00 95.00 98 LEU A N 1
ATOM 765 C CA . LEU A 1 98 ? 19.022 -4.302 -7.881 1.00 95.00 98 LEU A CA 1
ATOM 766 C C . LEU A 1 98 ? 19.375 -4.617 -9.340 1.00 95.00 98 LEU A C 1
ATOM 768 O O . LEU A 1 98 ? 18.580 -4.417 -10.254 1.00 95.00 98 LEU A O 1
ATOM 772 N N . ASN A 1 99 ? 20.576 -5.156 -9.553 1.00 93.38 99 ASN A N 1
ATOM 773 C CA . ASN A 1 99 ? 20.998 -5.640 -10.865 1.00 93.38 99 ASN A CA 1
ATOM 774 C C . ASN A 1 99 ? 20.456 -7.057 -11.142 1.00 93.38 99 ASN A C 1
ATOM 776 O O . ASN A 1 99 ? 20.026 -7.764 -10.231 1.00 93.38 99 ASN A O 1
ATOM 780 N N . ASP A 1 100 ? 20.503 -7.492 -12.405 1.00 91.75 100 ASP A N 1
ATOM 781 C CA . ASP A 1 100 ? 19.980 -8.810 -12.799 1.00 91.75 100 ASP A CA 1
ATOM 782 C C . ASP A 1 100 ? 20.673 -9.971 -12.064 1.00 91.75 100 ASP A C 1
ATOM 784 O O . ASP A 1 100 ? 20.030 -10.954 -11.698 1.00 91.75 100 ASP A O 1
ATOM 788 N N . GLU A 1 101 ? 21.967 -9.828 -11.757 1.00 94.00 101 GLU A N 1
ATOM 789 C CA . GLU A 1 101 ? 22.721 -10.834 -11.004 1.00 94.00 101 GLU A CA 1
ATOM 790 C C . GLU A 1 101 ? 22.166 -11.044 -9.587 1.00 94.00 101 GLU A C 1
ATOM 792 O O . GLU A 1 101 ? 21.972 -12.183 -9.157 1.00 94.00 101 GLU A O 1
ATOM 797 N N . ALA A 1 102 ? 21.845 -9.960 -8.873 1.00 93.19 102 ALA A N 1
ATOM 798 C CA . ALA A 1 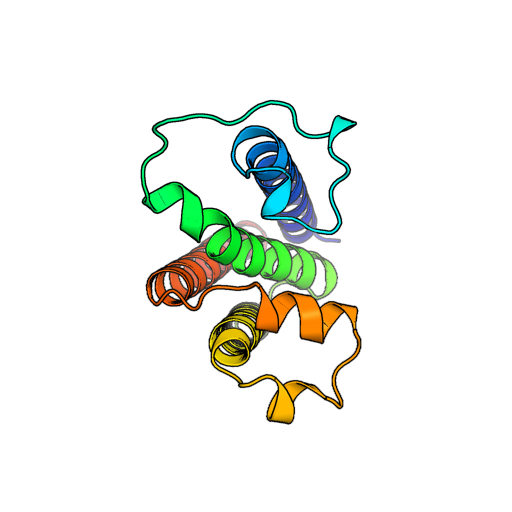102 ? 21.241 -10.016 -7.542 1.00 93.19 102 ALA A CA 1
ATOM 799 C C . ALA A 1 102 ? 19.825 -10.617 -7.561 1.00 93.19 102 ALA A C 1
ATOM 801 O O . ALA A 1 102 ? 19.357 -11.144 -6.548 1.00 93.19 102 ALA A O 1
ATOM 802 N N . LEU A 1 103 ? 19.148 -10.573 -8.711 1.00 93.69 103 LEU A N 1
ATOM 803 C CA . LEU A 1 103 ? 17.779 -11.047 -8.885 1.00 93.69 103 LEU A CA 1
ATOM 804 C C . LEU A 1 103 ? 17.677 -12.507 -9.348 1.00 93.69 103 LEU A C 1
ATOM 806 O O . LEU A 1 103 ? 16.571 -13.044 -9.384 1.00 93.69 103 LEU A O 1
ATOM 810 N N . MET A 1 104 ? 18.791 -13.182 -9.654 1.00 93.19 104 MET A N 1
ATOM 811 C CA . MET A 1 104 ? 18.783 -14.548 -10.207 1.00 93.19 104 MET A CA 1
ATOM 812 C C . MET A 1 104 ? 18.054 -15.581 -9.335 1.00 93.19 104 MET A C 1
ATOM 814 O O . MET A 1 104 ? 17.484 -16.532 -9.864 1.00 93.19 104 MET A O 1
ATOM 818 N N . ASN A 1 105 ? 18.049 -15.392 -8.013 1.00 94.25 105 ASN A N 1
ATOM 819 C CA . ASN A 1 105 ? 17.400 -16.306 -7.066 1.00 94.25 105 ASN A CA 1
ATOM 820 C C . ASN A 1 105 ? 15.949 -15.919 -6.727 1.00 94.25 105 ASN A C 1
ATOM 822 O O . ASN A 1 105 ? 15.300 -16.606 -5.937 1.00 94.25 105 ASN A O 1
ATOM 826 N N . PHE A 1 106 ? 15.435 -14.813 -7.273 1.00 93.75 106 PHE A N 1
ATOM 827 C CA . PHE A 1 106 ? 14.054 -14.405 -7.042 1.00 93.75 106 PHE A CA 1
ATOM 828 C C . PHE A 1 106 ? 13.095 -15.211 -7.924 1.00 93.75 106 PHE A C 1
ATOM 830 O O . PHE A 1 106 ? 13.426 -15.526 -9.068 1.00 93.75 106 PHE A O 1
ATOM 837 N N . PRO A 1 107 ? 11.870 -15.493 -7.444 1.00 94.44 107 PRO A N 1
ATOM 838 C CA . PRO A 1 107 ? 10.803 -16.002 -8.297 1.00 94.44 107 PRO A CA 1
ATOM 839 C C . PRO A 1 107 ? 10.611 -15.113 -9.531 1.00 94.44 107 PRO A C 1
ATOM 841 O O . PRO A 1 107 ? 10.608 -13.888 -9.398 1.00 94.44 107 PRO A O 1
ATOM 844 N N . ASP A 1 108 ? 10.371 -15.713 -10.701 1.00 90.88 108 ASP A N 1
ATOM 845 C CA . ASP A 1 108 ? 10.265 -15.003 -11.990 1.00 90.88 108 ASP A CA 1
ATOM 846 C C . ASP A 1 108 ? 9.339 -13.783 -11.947 1.00 90.88 108 ASP A C 1
ATOM 848 O O . ASP A 1 108 ? 9.637 -12.740 -12.525 1.00 90.88 108 ASP A O 1
ATOM 852 N N . VAL A 1 109 ? 8.223 -13.899 -11.228 1.00 89.56 109 VAL A N 1
ATOM 853 C CA . VAL A 1 109 ? 7.240 -12.825 -11.034 1.00 89.56 109 VAL A CA 1
ATOM 854 C C . VAL A 1 109 ? 7.877 -11.603 -10.360 1.00 89.56 109 VAL A C 1
ATOM 856 O O . VAL A 1 109 ? 7.703 -10.480 -10.828 1.00 89.56 109 VAL A O 1
ATOM 859 N N . LEU A 1 110 ? 8.638 -11.819 -9.283 1.00 91.12 110 LEU A N 1
ATOM 860 C CA . LEU A 1 110 ? 9.324 -10.756 -8.546 1.00 91.12 110 LEU A CA 1
ATOM 861 C C . LEU A 1 110 ? 10.536 -10.234 -9.315 1.00 91.12 110 LEU A C 1
ATOM 863 O O . LEU A 1 110 ? 10.732 -9.026 -9.389 1.00 91.12 110 LEU A O 1
ATOM 867 N N . ARG A 1 111 ? 11.307 -11.123 -9.952 1.00 92.50 111 ARG A N 1
ATOM 868 C CA . ARG A 1 111 ? 12.437 -10.731 -10.802 1.00 92.50 111 ARG A CA 1
ATOM 869 C C . ARG A 1 111 ? 11.986 -9.798 -11.924 1.00 92.50 111 ARG A C 1
ATOM 871 O O . ARG A 1 111 ? 12.577 -8.741 -12.099 1.00 92.50 111 ARG A O 1
ATOM 878 N N . ARG A 1 112 ? 10.911 -10.138 -12.646 1.00 89.25 112 ARG A N 1
ATOM 879 C CA . ARG A 1 112 ? 10.343 -9.272 -13.696 1.00 89.25 112 ARG A CA 1
ATOM 880 C C . ARG A 1 112 ? 9.850 -7.942 -13.138 1.00 89.25 112 ARG A C 1
ATOM 882 O O . ARG A 1 112 ? 10.073 -6.918 -13.770 1.00 89.25 112 ARG A O 1
ATOM 889 N N . TYR A 1 113 ? 9.204 -7.948 -11.971 1.00 88.75 113 TYR A N 1
ATOM 890 C CA . TYR A 1 113 ? 8.778 -6.710 -11.318 1.00 88.75 113 TYR A CA 1
ATOM 891 C C . TYR A 1 113 ? 9.965 -5.779 -11.032 1.00 88.75 113 TYR A C 1
ATOM 893 O O . TYR A 1 113 ? 9.891 -4.596 -11.343 1.00 88.75 113 TYR A O 1
ATOM 901 N N . PHE A 1 114 ? 11.065 -6.306 -10.486 1.00 93.25 114 PHE A N 1
ATOM 902 C CA . PHE A 1 114 ? 12.247 -5.502 -10.170 1.00 93.25 114 PHE A CA 1
ATOM 903 C C . PHE A 1 114 ? 13.030 -5.062 -11.409 1.00 93.25 114 PHE A C 1
ATOM 905 O O . PHE A 1 114 ? 13.454 -3.916 -11.462 1.00 93.25 114 PHE A O 1
ATOM 912 N N . LEU A 1 115 ? 13.169 -5.925 -12.422 1.00 90.62 115 LEU A N 1
ATOM 913 C CA . LEU A 1 115 ? 13.909 -5.609 -13.652 1.00 90.62 115 LEU A CA 1
ATOM 914 C C . LEU A 1 115 ? 13.225 -4.568 -14.540 1.00 90.62 115 LEU A C 1
ATOM 916 O O . LEU A 1 115 ? 13.906 -3.795 -15.207 1.00 90.62 115 LEU A O 1
ATOM 920 N N . TYR A 1 116 ? 11.893 -4.599 -14.612 1.00 87.31 116 TYR A N 1
ATOM 921 C CA . TYR A 1 116 ? 11.120 -3.699 -15.474 1.00 87.31 116 TYR A CA 1
ATOM 922 C C . TYR A 1 116 ? 10.482 -2.534 -14.711 1.00 87.31 116 TYR A C 1
ATOM 924 O O . TYR A 1 116 ? 9.843 -1.680 -15.325 1.00 87.31 116 TYR A O 1
ATOM 932 N N . GLY A 1 117 ? 10.625 -2.513 -13.385 1.00 86.00 117 GLY A N 1
ATOM 933 C CA . GLY A 1 117 ? 10.255 -1.378 -12.553 1.00 86.00 117 GLY A CA 1
ATOM 934 C C . GLY A 1 117 ? 11.281 -0.250 -12.652 1.00 86.00 117 GLY A C 1
ATOM 935 O O . GLY A 1 117 ? 12.434 -0.470 -13.017 1.00 86.00 117 GLY A O 1
ATOM 936 N N . THR A 1 118 ? 10.855 0.959 -12.299 1.00 88.94 118 THR A N 1
ATOM 937 C CA . THR A 1 118 ? 11.721 2.139 -12.249 1.00 88.94 118 THR A CA 1
ATOM 938 C C . THR A 1 118 ? 11.644 2.720 -10.854 1.00 88.94 118 THR A C 1
ATOM 940 O O . THR A 1 118 ? 10.573 3.166 -10.457 1.00 88.94 118 THR A O 1
ATOM 943 N N . PHE A 1 119 ? 12.781 2.764 -10.162 1.00 92.81 119 PHE A N 1
ATOM 944 C CA . PHE A 1 119 ? 12.869 3.426 -8.867 1.00 92.81 119 PHE A CA 1
ATOM 945 C C . PHE A 1 119 ? 12.521 4.916 -8.997 1.00 92.81 119 PHE A C 1
ATOM 947 O O . PHE A 1 119 ? 13.207 5.652 -9.715 1.00 92.81 119 PHE A O 1
ATOM 954 N N . ASP A 1 120 ? 11.503 5.365 -8.264 1.00 92.44 120 ASP A N 1
ATOM 955 C CA . ASP A 1 120 ? 11.104 6.770 -8.175 1.00 92.44 120 ASP A CA 1
ATOM 956 C C . ASP A 1 120 ? 11.014 7.209 -6.698 1.00 92.44 120 ASP A C 1
ATOM 958 O O . ASP A 1 120 ? 10.175 6.720 -5.937 1.00 92.44 120 ASP A O 1
ATOM 962 N N . PRO A 1 121 ? 11.837 8.175 -6.246 1.00 94.12 121 PRO A N 1
ATOM 963 C CA . PRO A 1 121 ? 11.742 8.720 -4.892 1.00 94.12 121 PRO A CA 1
ATOM 964 C C . PRO A 1 121 ? 10.354 9.267 -4.523 1.00 94.12 121 PRO A C 1
ATOM 966 O O . PRO A 1 121 ? 9.998 9.286 -3.340 1.00 94.12 121 PRO A O 1
ATOM 969 N N . ASN A 1 122 ? 9.556 9.704 -5.502 1.00 94.94 122 ASN A N 1
ATOM 970 C CA . ASN A 1 122 ? 8.189 10.153 -5.259 1.00 94.94 122 ASN A CA 1
ATOM 971 C C . ASN A 1 122 ? 7.283 9.007 -4.796 1.00 94.94 122 ASN A C 1
ATOM 973 O O . ASN A 1 122 ? 6.395 9.255 -3.980 1.00 94.94 122 ASN A O 1
ATOM 977 N N . ASP A 1 123 ? 7.534 7.759 -5.202 1.00 94.44 123 ASP A N 1
ATOM 978 C CA . ASP A 1 123 ? 6.778 6.601 -4.711 1.00 94.44 123 ASP A CA 1
ATOM 979 C C . ASP A 1 123 ? 6.970 6.398 -3.205 1.00 94.44 123 ASP A C 1
ATOM 981 O O . ASP A 1 123 ? 6.016 6.077 -2.493 1.00 94.44 123 ASP A O 1
ATOM 985 N N . ILE A 1 124 ? 8.157 6.703 -2.670 1.00 96.88 124 ILE A N 1
ATOM 986 C CA . ILE A 1 124 ? 8.409 6.683 -1.221 1.00 96.88 124 ILE A CA 1
ATOM 987 C C . ILE A 1 124 ? 7.585 7.768 -0.517 1.00 96.88 124 ILE A C 1
ATOM 989 O O . ILE A 1 124 ? 6.958 7.498 0.510 1.00 96.88 124 ILE A O 1
ATOM 993 N N . VAL A 1 125 ? 7.544 8.988 -1.062 1.00 97.06 125 VAL A N 1
ATOM 994 C CA . VAL A 1 125 ? 6.732 10.084 -0.502 1.00 97.06 125 VAL A CA 1
ATOM 995 C C . VAL A 1 125 ? 5.248 9.708 -0.515 1.00 97.06 125 VAL A C 1
ATOM 997 O O . VAL A 1 125 ? 4.554 9.867 0.490 1.00 97.06 125 VAL A O 1
ATOM 1000 N N . PHE A 1 126 ? 4.766 9.143 -1.620 1.00 96.88 126 PHE A N 1
ATOM 1001 C CA . PHE A 1 126 ? 3.389 8.682 -1.775 1.00 96.88 126 PHE A CA 1
ATOM 1002 C C . PHE A 1 126 ? 3.046 7.536 -0.823 1.00 96.88 126 PHE A C 1
ATOM 1004 O O . PHE A 1 126 ? 1.968 7.539 -0.227 1.00 96.88 126 PHE A O 1
ATOM 1011 N N . ALA A 1 127 ? 3.975 6.609 -0.599 1.00 97.75 127 ALA A N 1
ATOM 1012 C CA . ALA A 1 127 ? 3.845 5.546 0.388 1.00 97.75 127 ALA A CA 1
ATOM 1013 C C . ALA A 1 127 ? 3.730 6.103 1.821 1.00 97.75 127 ALA A C 1
ATOM 1015 O O . ALA A 1 127 ? 2.872 5.652 2.586 1.00 97.75 127 ALA A O 1
ATOM 1016 N N . VAL A 1 128 ? 4.521 7.125 2.181 1.00 98.25 128 VAL A N 1
ATOM 1017 C CA . VAL A 1 128 ? 4.402 7.824 3.478 1.00 98.25 128 VAL A CA 1
ATOM 1018 C C . VAL A 1 128 ? 3.031 8.486 3.616 1.00 98.25 128 VAL A C 1
ATOM 1020 O O . VAL A 1 128 ? 2.380 8.341 4.653 1.00 98.25 128 VAL A O 1
ATOM 1023 N N . VAL A 1 129 ? 2.556 9.174 2.573 1.00 98.25 129 VAL A N 1
ATOM 1024 C CA . VAL A 1 129 ? 1.216 9.783 2.561 1.00 98.25 129 VAL A CA 1
ATOM 1025 C C . VAL A 1 129 ? 0.132 8.712 2.713 1.00 98.25 129 VAL A C 1
ATOM 1027 O O . VAL A 1 129 ? -0.776 8.881 3.525 1.00 98.25 129 VAL A O 1
ATOM 1030 N N . GLY A 1 130 ? 0.244 7.584 2.008 1.00 98.19 130 GLY A N 1
ATOM 1031 C CA . GLY A 1 130 ? -0.681 6.453 2.114 1.00 98.19 130 GLY A CA 1
ATOM 1032 C C . GLY A 1 130 ? -0.758 5.879 3.530 1.00 98.19 130 GLY A C 1
ATOM 1033 O O . GLY A 1 130 ? -1.856 5.681 4.058 1.00 98.19 130 GLY A O 1
ATOM 1034 N N . ALA A 1 131 ? 0.390 5.690 4.189 1.00 98.56 131 ALA A N 1
ATOM 1035 C CA . ALA A 1 131 ? 0.448 5.270 5.589 1.00 98.56 131 ALA A CA 1
ATOM 1036 C C . ALA A 1 131 ? -0.191 6.310 6.520 1.00 98.56 131 ALA A C 1
ATOM 1038 O O . ALA A 1 131 ? -1.001 5.959 7.379 1.00 98.56 131 ALA A O 1
ATOM 1039 N N . GLY A 1 132 ? 0.119 7.596 6.324 1.00 98.62 132 GLY A N 1
ATOM 1040 C CA . GLY A 1 132 ? -0.468 8.696 7.087 1.00 98.62 132 GLY A CA 1
ATOM 1041 C C . GLY A 1 132 ? -1.994 8.726 6.984 1.00 98.62 132 GLY A C 1
ATOM 1042 O O . GLY A 1 132 ? -2.679 8.762 8.005 1.00 98.62 132 GLY A O 1
ATOM 1043 N N . LEU A 1 133 ? -2.539 8.613 5.769 1.00 98.56 133 LEU A N 1
ATOM 1044 C CA . LEU A 1 133 ? -3.983 8.556 5.528 1.00 98.56 133 LEU A CA 1
ATOM 1045 C C . LEU A 1 133 ? -4.634 7.342 6.203 1.00 98.56 133 LEU A C 1
ATOM 1047 O O . LEU A 1 133 ? -5.702 7.478 6.810 1.00 9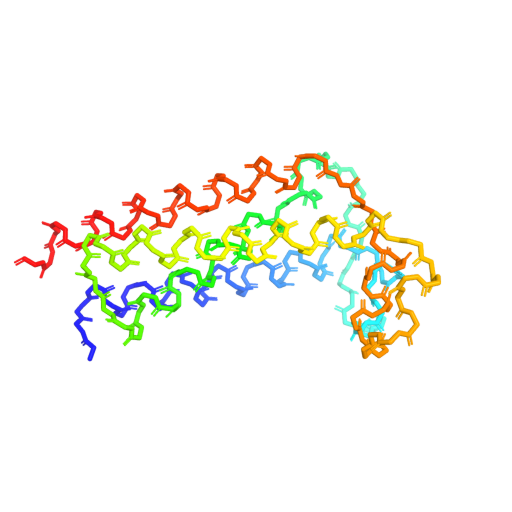8.56 133 LEU A O 1
ATOM 1051 N N . ALA A 1 134 ? -3.995 6.169 6.145 1.00 98.50 134 ALA A N 1
ATOM 1052 C CA . ALA A 1 134 ? -4.498 4.965 6.801 1.00 98.50 134 ALA A CA 1
ATOM 1053 C C . ALA A 1 134 ? -4.544 5.133 8.326 1.00 98.50 134 ALA A C 1
ATOM 1055 O O . ALA A 1 134 ? -5.549 4.788 8.958 1.00 98.50 134 ALA A O 1
ATOM 1056 N N . ILE A 1 135 ? -3.499 5.720 8.914 1.00 98.69 135 ILE A N 1
ATOM 1057 C CA . ILE A 1 135 ? -3.419 6.020 10.347 1.00 98.69 135 ILE A CA 1
ATOM 1058 C C . ILE A 1 135 ? -4.509 7.015 10.745 1.00 98.69 135 ILE A C 1
ATOM 1060 O O . ILE A 1 135 ? -5.267 6.743 11.678 1.00 98.69 135 ILE A O 1
ATOM 1064 N N . SER A 1 136 ? -4.631 8.135 10.030 1.00 98.50 136 SER A N 1
ATOM 1065 C CA . SER A 1 136 ? -5.623 9.174 10.315 1.00 98.50 136 SER A CA 1
ATOM 1066 C C . SER A 1 136 ? -7.050 8.630 10.273 1.00 98.50 136 SER A C 1
ATOM 1068 O O . SER A 1 136 ? -7.803 8.822 11.231 1.00 98.50 136 SER A O 1
ATOM 1070 N N . LEU A 1 137 ? -7.418 7.899 9.214 1.00 98.31 137 LEU A N 1
ATOM 1071 C CA . LEU A 1 137 ? -8.752 7.309 9.087 1.00 98.31 137 LEU A CA 1
ATOM 1072 C C . LEU A 1 137 ? -9.020 6.279 10.190 1.00 98.31 137 LEU A C 1
ATOM 1074 O O . LEU A 1 137 ? -10.086 6.288 10.807 1.00 98.31 137 LEU A O 1
ATOM 1078 N N . SER A 1 138 ? -8.048 5.412 10.474 1.00 97.94 138 SER A N 1
ATOM 1079 C CA . SER A 1 138 ? -8.193 4.357 11.480 1.00 97.94 138 SER A CA 1
ATOM 1080 C C . SER A 1 138 ? -8.325 4.921 12.894 1.00 97.94 138 SER A C 1
ATOM 1082 O O . SER A 1 138 ? -9.168 4.461 13.663 1.00 97.94 138 SER A O 1
ATOM 1084 N N . LEU A 1 139 ? -7.545 5.951 13.243 1.00 98.12 139 LEU A N 1
ATOM 1085 C CA . LEU A 1 139 ? -7.655 6.644 14.530 1.00 98.12 139 LEU A CA 1
ATOM 1086 C C . LEU A 1 139 ? -8.992 7.378 14.669 1.00 98.12 139 LEU A C 1
ATOM 1088 O O . LEU A 1 139 ? -9.598 7.320 15.740 1.00 98.12 139 LEU A O 1
ATOM 1092 N N . PHE A 1 140 ? -9.470 8.018 13.598 1.00 97.94 140 PHE A N 1
ATOM 1093 C CA . PHE A 1 140 ? -10.780 8.668 13.576 1.00 97.94 140 PHE A CA 1
ATOM 1094 C C . PHE A 1 140 ? -11.917 7.666 13.811 1.00 97.94 140 PHE A C 1
ATOM 1096 O O . PHE A 1 140 ? -12.762 7.877 14.680 1.00 97.94 140 PHE A O 1
ATOM 1103 N N . LEU A 1 141 ? -11.928 6.551 13.074 1.00 96.69 141 LEU A N 1
ATOM 1104 C CA . LEU A 1 141 ? -12.958 5.520 13.220 1.00 96.69 141 LEU A CA 1
ATOM 1105 C C . LEU A 1 141 ? -12.912 4.857 14.593 1.00 96.69 141 LEU A C 1
ATOM 1107 O O . LEU A 1 141 ? -13.966 4.582 15.160 1.00 96.69 141 LEU A O 1
ATOM 1111 N N . ARG A 1 142 ? -11.711 4.648 15.137 1.00 94.94 142 ARG A N 1
ATOM 1112 C CA . ARG A 1 142 ? -11.522 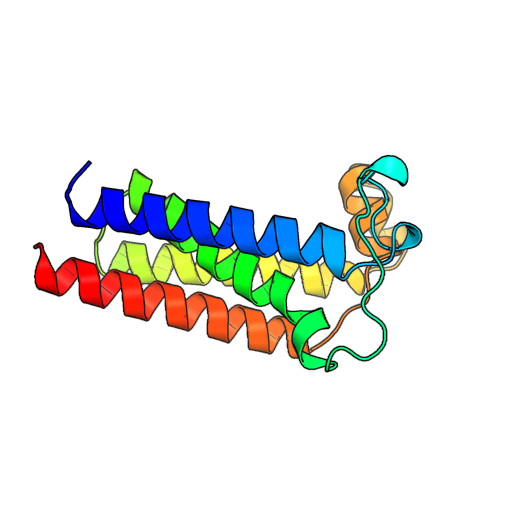4.160 16.500 1.00 94.94 142 ARG A CA 1
ATOM 1113 C C . ARG A 1 142 ? -12.182 5.096 17.511 1.00 94.94 142 ARG A C 1
ATOM 1115 O O . ARG A 1 142 ? -13.052 4.669 18.247 1.00 94.94 142 ARG A O 1
ATOM 1122 N N . GLY A 1 143 ? -11.831 6.384 17.508 1.00 94.12 143 GLY A N 1
ATOM 1123 C CA . GLY A 1 143 ? -12.375 7.351 18.474 1.00 94.12 143 GLY A CA 1
ATOM 1124 C C . GLY A 1 143 ? -13.879 7.619 18.350 1.00 94.12 143 GLY A C 1
ATOM 1125 O O . GLY A 1 143 ? -14.470 8.174 19.267 1.00 94.12 143 GLY A O 1
ATOM 1126 N N . LYS A 1 144 ? -14.498 7.260 17.219 1.00 93.88 144 LYS A N 1
ATOM 1127 C CA . LYS A 1 144 ? -15.936 7.440 16.981 1.00 93.88 144 LYS A CA 1
ATOM 1128 C C . LYS A 1 144 ? -16.787 6.236 17.402 1.00 93.88 144 LYS A C 1
ATOM 1130 O O . LYS A 1 144 ? -17.990 6.404 17.598 1.00 93.88 144 LYS A O 1
ATOM 1135 N N . TYR A 1 145 ? -16.211 5.035 17.439 1.00 88.31 145 TYR A N 1
ATOM 1136 C CA . TYR A 1 145 ? -16.961 3.783 17.598 1.00 88.31 145 TYR A CA 1
ATOM 1137 C C . TYR A 1 145 ? -16.434 2.847 18.698 1.00 88.31 145 TYR A C 1
ATOM 1139 O O . TYR A 1 145 ? -17.101 1.843 18.949 1.00 88.31 145 TYR A O 1
ATOM 1147 N N . ASP A 1 146 ? -15.296 3.164 19.323 1.00 71.94 146 ASP A N 1
ATOM 1148 C CA . ASP A 1 146 ? -14.863 2.619 20.620 1.00 71.94 146 ASP A CA 1
ATOM 1149 C C . ASP A 1 146 ? -15.347 3.536 21.753 1.00 71.94 146 ASP A C 1
ATOM 1151 O O . ASP A 1 146 ? -15.799 2.997 22.787 1.00 71.94 146 ASP A O 1
#

Mean predicted aligned error: 4.83 Å